Protein AF-A0A0G0FWV5-F1 (afdb_monomer_lite)

pLDDT: mean 86.41, std 12.78, range [49.19, 98.12]

Structure (mmCIF, N/CA/C/O backbone):
data_AF-A0A0G0FWV5-F1
#
_entry.id   AF-A0A0G0FWV5-F1
#
loop_
_atom_site.group_PDB
_atom_site.id
_atom_site.type_symbol
_atom_site.label_atom_id
_atom_site.label_alt_id
_atom_site.label_comp_id
_atom_site.label_asym_id
_atom_site.label_entity_id
_atom_site.label_seq_id
_atom_site.pdbx_PDB_ins_code
_atom_site.Cartn_x
_atom_site.Cartn_y
_atom_site.Cartn_z
_atom_site.occupancy
_atom_site.B_iso_or_equiv
_atom_site.auth_seq_id
_atom_site.auth_comp_id
_atom_site.auth_asym_id
_atom_site.auth_atom_id
_atom_site.pdbx_PDB_model_num
ATOM 1 N N . MET A 1 1 ? 16.077 5.417 4.817 1.00 76.12 1 MET A N 1
ATOM 2 C CA . MET A 1 1 ? 15.319 4.584 3.858 1.00 76.12 1 MET A CA 1
ATOM 3 C C . MET A 1 1 ? 16.223 4.352 2.648 1.00 76.12 1 MET A C 1
ATOM 5 O O . MET A 1 1 ? 16.945 5.290 2.329 1.00 76.12 1 MET A O 1
ATOM 9 N N . PRO A 1 2 ? 16.259 3.156 2.030 1.00 87.94 2 PRO A N 1
ATOM 10 C CA . PRO A 1 2 ? 16.968 2.950 0.762 1.00 87.94 2 PRO A CA 1
ATOM 11 C C . PRO A 1 2 ? 16.574 3.989 -0.294 1.00 87.94 2 PRO A C 1
ATOM 13 O O . PRO A 1 2 ? 15.447 4.482 -0.261 1.00 87.94 2 PRO A O 1
ATOM 16 N N . THR A 1 3 ? 17.467 4.312 -1.225 1.00 90.50 3 THR A N 1
ATOM 17 C CA . THR A 1 3 ? 17.116 5.119 -2.403 1.00 90.50 3 THR A CA 1
ATOM 18 C C . THR A 1 3 ? 16.303 4.291 -3.404 1.00 90.50 3 THR A C 1
ATOM 20 O O . THR A 1 3 ? 16.310 3.058 -3.364 1.00 90.50 3 THR A O 1
ATOM 23 N N . SER A 1 4 ? 15.618 4.959 -4.336 1.00 89.31 4 SER A N 1
ATOM 24 C CA . SER A 1 4 ? 14.924 4.296 -5.452 1.00 89.31 4 SER A CA 1
ATOM 25 C C . SER A 1 4 ? 15.873 3.426 -6.287 1.00 89.31 4 SER A C 1
ATOM 27 O O . SER A 1 4 ? 15.524 2.310 -6.669 1.00 89.31 4 SER A O 1
ATOM 29 N N . GLU A 1 5 ? 17.103 3.895 -6.507 1.00 88.06 5 GLU A N 1
ATOM 30 C CA . GLU A 1 5 ? 18.152 3.141 -7.195 1.00 88.06 5 GLU A CA 1
ATOM 31 C C . GLU A 1 5 ? 18.555 1.882 -6.420 1.00 88.06 5 GLU A C 1
ATOM 33 O O . GLU A 1 5 ? 18.586 0.797 -6.999 1.00 88.06 5 GLU A O 1
ATOM 38 N N . GLN A 1 6 ? 18.787 1.994 -5.108 1.00 91.19 6 GLN A N 1
ATOM 39 C CA . GLN A 1 6 ? 19.113 0.845 -4.258 1.00 91.19 6 GLN A CA 1
ATOM 40 C C . GLN A 1 6 ? 17.987 -0.194 -4.249 1.00 91.19 6 GLN A C 1
ATOM 42 O O . GLN A 1 6 ? 18.259 -1.391 -4.340 1.00 91.19 6 GLN A O 1
ATOM 47 N N . PHE A 1 7 ? 16.728 0.250 -4.175 1.00 91.12 7 PHE A N 1
ATOM 48 C CA . PHE A 1 7 ? 15.567 -0.635 -4.266 1.00 91.12 7 PHE A CA 1
ATOM 49 C C . PHE A 1 7 ? 15.544 -1.384 -5.603 1.00 91.12 7 PHE A C 1
ATOM 51 O O . PHE A 1 7 ? 15.464 -2.613 -5.613 1.00 91.12 7 PHE A O 1
ATOM 58 N N . ARG A 1 8 ? 15.692 -0.665 -6.724 1.00 87.44 8 ARG A N 1
ATOM 59 C CA . ARG A 1 8 ? 15.740 -1.268 -8.062 1.00 87.44 8 ARG A CA 1
ATOM 60 C C . ARG A 1 8 ? 16.871 -2.285 -8.168 1.00 87.44 8 ARG A C 1
ATOM 62 O O . ARG A 1 8 ? 16.621 -3.413 -8.569 1.00 87.44 8 ARG A O 1
ATOM 69 N N . MET A 1 9 ? 18.085 -1.921 -7.753 1.00 87.69 9 MET A N 1
ATOM 70 C CA . MET A 1 9 ? 19.244 -2.817 -7.784 1.00 87.69 9 MET A CA 1
ATOM 71 C C . MET A 1 9 ? 19.004 -4.101 -6.987 1.00 87.69 9 MET A C 1
ATOM 73 O O . MET A 1 9 ? 19.360 -5.177 -7.459 1.00 87.69 9 MET A O 1
ATOM 77 N N . ALA A 1 10 ? 18.386 -4.010 -5.808 1.00 90.69 10 ALA A N 1
ATOM 78 C CA . ALA A 1 10 ? 18.082 -5.177 -4.985 1.00 90.69 10 ALA A CA 1
ATOM 79 C C . ALA A 1 10 ? 17.046 -6.096 -5.650 1.00 90.69 10 ALA A C 1
ATOM 81 O O . ALA A 1 10 ? 17.275 -7.302 -5.748 1.00 90.69 10 ALA A O 1
ATOM 82 N N . VAL A 1 11 ? 15.942 -5.533 -6.155 1.00 90.31 11 VAL A N 1
ATOM 83 C CA . VAL A 1 11 ? 14.911 -6.289 -6.890 1.00 90.31 11 VAL A CA 1
ATOM 84 C C . VAL A 1 11 ? 15.521 -6.959 -8.120 1.00 90.31 11 VAL A C 1
ATOM 86 O O . VAL A 1 11 ? 15.323 -8.152 -8.336 1.00 90.31 11 VAL A O 1
ATOM 89 N N . SER A 1 12 ? 16.330 -6.219 -8.875 1.00 86.19 12 SER A N 1
ATOM 90 C CA . SER A 1 12 ? 17.046 -6.709 -10.046 1.00 86.19 12 SER A CA 1
ATOM 91 C C . SER A 1 12 ? 18.004 -7.853 -9.728 1.00 86.19 12 SER A C 1
ATOM 93 O O . SER A 1 12 ? 18.023 -8.877 -10.412 1.00 86.19 12 SER A O 1
ATOM 95 N N . TYR A 1 13 ? 18.794 -7.696 -8.668 1.00 88.31 13 TYR A N 1
ATOM 96 C CA . TYR A 1 13 ? 19.746 -8.702 -8.225 1.00 88.31 13 TYR A CA 1
ATOM 97 C C . TYR A 1 13 ? 19.043 -10.006 -7.837 1.00 88.31 13 TYR A C 1
ATOM 99 O O . TYR A 1 13 ? 19.461 -11.073 -8.289 1.00 88.31 13 TYR A O 1
ATOM 107 N N . LEU A 1 14 ? 17.958 -9.920 -7.062 1.00 89.69 14 LEU A N 1
ATOM 108 C CA . LEU A 1 14 ? 17.173 -11.082 -6.645 1.00 89.69 14 LEU A CA 1
ATOM 109 C C . LEU A 1 14 ? 16.495 -11.755 -7.840 1.00 89.69 14 LEU A C 1
ATOM 111 O O . LEU A 1 14 ? 16.656 -12.956 -8.022 1.00 89.69 14 LEU A O 1
ATOM 115 N N . ALA A 1 15 ? 15.832 -10.994 -8.712 1.00 85.31 15 ALA A N 1
ATOM 116 C CA . ALA A 1 15 ? 15.176 -11.542 -9.901 1.00 85.31 15 ALA A CA 1
ATOM 117 C C . ALA A 1 15 ? 16.151 -12.251 -10.860 1.00 85.31 15 ALA A C 1
ATOM 119 O O . ALA A 1 15 ? 15.773 -13.206 -11.529 1.00 85.31 15 ALA A O 1
ATOM 120 N N . SER A 1 16 ? 17.419 -11.823 -10.902 1.00 85.50 16 SER A N 1
ATOM 121 C CA . SER A 1 16 ? 18.453 -12.456 -11.737 1.00 85.50 16 SER A CA 1
ATOM 122 C C . SER A 1 16 ? 19.020 -13.771 -11.182 1.00 8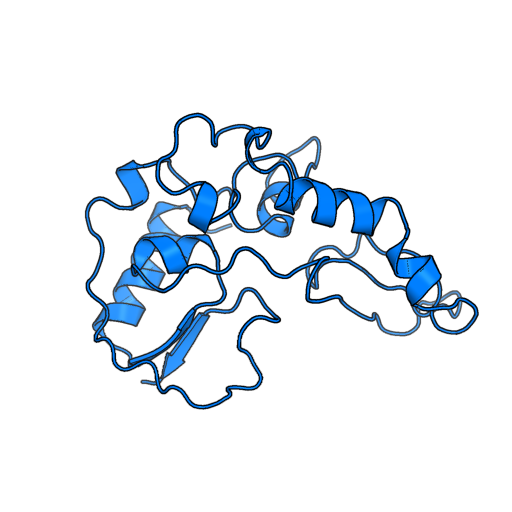5.50 16 SER A C 1
ATOM 124 O O . SER A 1 16 ? 19.740 -14.469 -11.893 1.00 85.50 16 SER A O 1
ATOM 126 N N . ARG A 1 17 ? 18.775 -14.082 -9.903 1.00 88.06 17 ARG A N 1
ATOM 127 C CA . ARG A 1 17 ? 19.438 -15.181 -9.172 1.00 88.06 17 ARG A CA 1
ATOM 128 C C . ARG A 1 17 ? 18.482 -16.128 -8.473 1.00 88.06 17 ARG A C 1
ATOM 130 O O . ARG A 1 17 ? 18.902 -17.202 -8.067 1.00 88.06 17 ARG A O 1
ATOM 137 N N . CYS A 1 18 ? 17.239 -15.714 -8.304 1.00 86.88 18 CYS A N 1
ATOM 138 C CA . CYS A 1 18 ? 16.242 -16.424 -7.537 1.00 86.88 18 CYS A CA 1
ATOM 139 C C . CYS A 1 18 ? 14.999 -16.624 -8.392 1.00 86.88 18 CYS A C 1
ATOM 141 O O . CYS A 1 18 ? 14.675 -15.816 -9.267 1.00 86.88 18 CYS A O 1
ATOM 143 N N . ARG A 1 19 ? 14.253 -17.679 -8.088 1.00 85.06 19 ARG A N 1
ATOM 144 C CA . ARG A 1 19 ? 12.916 -17.865 -8.636 1.00 85.06 19 ARG A CA 1
ATOM 145 C C . ARG A 1 19 ? 11.959 -16.878 -7.975 1.00 85.06 19 ARG A C 1
ATOM 147 O O . ARG A 1 19 ? 11.909 -16.777 -6.749 1.00 85.06 19 ARG A O 1
ATOM 154 N N . ILE A 1 20 ? 11.187 -16.165 -8.787 1.00 83.44 20 ILE A N 1
ATOM 155 C CA . ILE A 1 20 ? 10.135 -15.267 -8.310 1.00 83.44 20 ILE A CA 1
ATOM 156 C C . ILE A 1 20 ? 8.955 -16.126 -7.848 1.00 83.44 20 ILE A C 1
ATOM 158 O O . ILE A 1 20 ? 8.422 -16.908 -8.627 1.00 83.44 20 ILE A O 1
ATOM 162 N N . VAL A 1 21 ? 8.563 -15.995 -6.581 1.00 84.38 21 VAL A N 1
ATOM 163 C CA . VAL A 1 21 ? 7.434 -16.735 -5.992 1.00 84.38 21 VAL A CA 1
ATOM 164 C C . VAL A 1 21 ? 6.187 -15.853 -5.939 1.00 84.38 21 VAL A C 1
ATOM 166 O O . VAL A 1 21 ? 5.110 -16.282 -6.335 1.00 84.38 21 VAL A O 1
ATOM 169 N N . GLU A 1 22 ? 6.326 -14.608 -5.477 1.00 83.62 22 GLU A N 1
ATOM 170 C CA . GLU A 1 22 ? 5.218 -13.652 -5.401 1.00 83.62 22 GLU A CA 1
ATOM 171 C C . GLU A 1 22 ? 5.731 -12.213 -5.507 1.00 83.62 22 GLU A C 1
ATOM 173 O O . GLU A 1 22 ? 6.729 -11.843 -4.880 1.00 83.62 22 GLU A O 1
ATOM 178 N N . VAL A 1 23 ? 5.003 -11.390 -6.264 1.00 85.19 23 VAL A N 1
ATOM 179 C CA . VAL A 1 23 ? 5.287 -9.964 -6.452 1.00 85.19 23 VAL A CA 1
ATOM 180 C C . VAL A 1 23 ? 4.011 -9.175 -6.155 1.00 85.19 23 VAL A C 1
ATOM 182 O O . VAL A 1 23 ? 3.290 -8.776 -7.056 1.00 85.19 23 VAL A O 1
ATOM 185 N N . GLY A 1 24 ? 3.711 -8.958 -4.877 1.00 85.94 24 GLY A N 1
ATOM 186 C CA . GLY A 1 24 ? 2.608 -8.097 -4.426 1.00 85.94 24 GLY A CA 1
ATOM 187 C C . GLY A 1 24 ? 3.019 -6.631 -4.250 1.00 85.94 24 GLY A C 1
ATOM 188 O O . GLY A 1 24 ? 2.184 -5.752 -4.051 1.00 85.94 24 GLY A O 1
ATOM 189 N N . GLU A 1 25 ? 4.319 -6.335 -4.291 1.00 90.00 25 GLU A N 1
ATOM 190 C CA . GLU A 1 25 ? 4.841 -4.977 -4.154 1.00 90.00 25 GLU A CA 1
ATOM 191 C C . GLU A 1 25 ? 4.624 -4.168 -5.455 1.00 90.00 25 GLU A C 1
ATOM 193 O O . GLU A 1 25 ? 5.103 -4.578 -6.512 1.00 90.00 25 GLU A O 1
ATOM 198 N N . PRO A 1 26 ? 3.898 -3.032 -5.427 1.00 89.62 26 PRO A N 1
ATOM 199 C CA . PRO A 1 26 ? 3.468 -2.339 -6.647 1.00 89.62 26 PRO A CA 1
ATOM 200 C C . PRO A 1 26 ? 4.570 -1.819 -7.579 1.00 89.62 26 PRO A C 1
ATOM 202 O O . PRO A 1 26 ? 4.352 -1.763 -8.786 1.00 89.62 26 PRO A O 1
ATOM 205 N N . ILE A 1 27 ? 5.725 -1.391 -7.058 1.00 90.06 27 ILE A N 1
ATOM 206 C CA . ILE A 1 27 ? 6.815 -0.848 -7.886 1.00 90.06 27 ILE A CA 1
ATOM 207 C C . ILE A 1 27 ? 7.588 -1.983 -8.564 1.00 90.06 27 ILE A C 1
ATOM 209 O O . ILE A 1 27 ? 7.870 -1.920 -9.759 1.00 90.06 27 ILE A O 1
ATOM 213 N N . ALA A 1 28 ? 7.871 -3.052 -7.831 1.00 88.62 28 ALA A N 1
ATOM 214 C CA . ALA A 1 28 ? 8.521 -4.259 -8.304 1.00 88.62 28 ALA A CA 1
ATOM 215 C C . ALA A 1 28 ? 7.671 -5.014 -9.330 1.00 88.62 28 ALA A C 1
ATOM 217 O O . ALA A 1 28 ? 8.229 -5.542 -10.286 1.00 88.62 28 ALA A O 1
ATOM 218 N N . GLN A 1 29 ? 6.339 -5.013 -9.197 1.00 85.75 29 GLN A N 1
ATOM 219 C CA . GLN A 1 29 ? 5.445 -5.569 -10.222 1.00 85.75 29 GLN A CA 1
ATOM 220 C C . GLN A 1 29 ? 5.661 -4.915 -11.582 1.00 85.75 29 GLN A C 1
ATOM 222 O O . GLN A 1 29 ? 5.749 -5.613 -12.588 1.00 85.75 29 GLN A O 1
ATOM 227 N N . VAL A 1 30 ? 5.801 -3.586 -11.609 1.00 85.38 30 VAL A N 1
ATOM 228 C CA . VAL A 1 30 ? 6.091 -2.870 -12.854 1.00 85.38 30 VAL A CA 1
ATOM 229 C C . VAL A 1 30 ? 7.534 -3.115 -13.308 1.00 85.38 30 VAL A C 1
ATOM 231 O O . VAL A 1 30 ? 7.753 -3.371 -14.486 1.00 85.38 30 VAL A O 1
ATOM 234 N N . LEU A 1 31 ? 8.515 -3.101 -12.395 1.00 84.94 31 LEU A N 1
ATOM 235 C CA . LEU A 1 31 ? 9.930 -3.367 -12.716 1.00 84.94 31 LEU A CA 1
ATOM 236 C C . LEU A 1 31 ? 10.165 -4.732 -13.372 1.00 84.94 31 LEU A C 1
ATOM 238 O O . LEU A 1 31 ? 11.029 -4.861 -14.236 1.00 84.94 31 LEU A O 1
ATOM 242 N N . LEU A 1 32 ? 9.421 -5.740 -12.931 1.00 81.88 32 LEU A N 1
ATOM 243 C CA . LEU A 1 32 ? 9.570 -7.127 -13.356 1.00 81.88 32 LEU A CA 1
ATOM 244 C C . LEU A 1 32 ? 8.522 -7.530 -14.410 1.00 81.88 32 LEU A C 1
ATOM 246 O O . LEU A 1 32 ? 8.418 -8.702 -14.744 1.00 81.88 32 LEU A O 1
ATOM 250 N N . SER A 1 33 ? 7.738 -6.577 -14.930 1.00 76.12 33 SER A N 1
ATOM 251 C CA . SER A 1 33 ? 6.680 -6.813 -15.931 1.00 76.12 33 SER A CA 1
ATOM 252 C C . SER A 1 33 ? 5.639 -7.878 -15.541 1.00 76.12 33 SER A C 1
ATOM 254 O O . SER A 1 33 ? 5.027 -8.498 -16.409 1.00 76.12 33 SER A O 1
ATOM 256 N N . HIS A 1 34 ? 5.397 -8.091 -14.244 1.00 72.00 34 HIS A N 1
ATOM 257 C CA . HIS A 1 34 ? 4.389 -9.049 -13.782 1.00 72.00 34 HIS A CA 1
ATOM 258 C C . HIS A 1 34 ? 2.971 -8.492 -13.919 1.00 72.00 34 HIS A C 1
ATOM 260 O O . HIS A 1 34 ? 2.762 -7.282 -14.006 1.00 72.00 34 HIS A O 1
ATOM 266 N N . LYS A 1 35 ? 1.969 -9.383 -13.901 1.00 68.56 35 LYS A N 1
ATOM 267 C CA . LYS A 1 35 ? 0.553 -8.996 -13.887 1.00 68.56 35 LYS A CA 1
ATOM 268 C C . LYS A 1 35 ? 0.289 -8.103 -12.680 1.00 68.56 35 LYS A C 1
ATOM 270 O O . LYS A 1 35 ? 0.323 -8.562 -11.543 1.00 68.56 35 LYS A O 1
ATOM 275 N N . VAL A 1 36 ? 0.038 -6.826 -12.947 1.00 64.19 36 VAL A N 1
ATOM 276 C CA . VAL A 1 36 ? 0.032 -5.830 -11.885 1.00 64.19 36 VAL A CA 1
ATOM 277 C C . VAL A 1 36 ? -1.301 -5.833 -11.139 1.00 64.19 36 VAL A C 1
ATOM 279 O O . VAL A 1 36 ? -2.364 -5.593 -11.710 1.00 64.19 36 VAL A O 1
ATOM 282 N N . SER A 1 37 ? -1.217 -6.085 -9.840 1.00 69.62 37 SER A N 1
ATOM 283 C CA . SER A 1 37 ? -2.212 -5.777 -8.826 1.00 69.62 37 SER A CA 1
ATOM 284 C C . SER A 1 37 ? -1.730 -4.560 -8.034 1.00 69.62 37 SER A C 1
ATOM 286 O O . SER A 1 37 ? -0.584 -4.473 -7.598 1.00 69.62 37 SER A O 1
ATOM 288 N N . SER A 1 38 ? -2.582 -3.558 -7.865 1.00 81.81 38 SER A N 1
ATOM 289 C CA . SER A 1 38 ? -2.24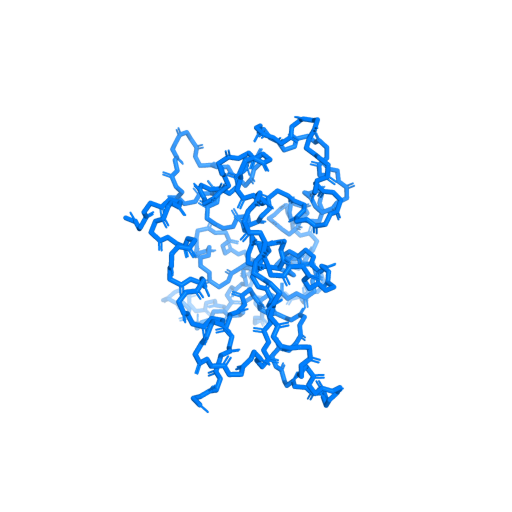3 -2.416 -7.013 1.00 81.81 38 SER A CA 1
ATOM 290 C C . SER A 1 38 ? -2.083 -2.832 -5.545 1.00 81.81 38 SER A C 1
ATOM 292 O O . SER A 1 38 ? -2.572 -3.885 -5.148 1.00 81.81 38 SER A O 1
ATOM 294 N N . CYS A 1 39 ? -1.523 -1.949 -4.714 1.00 88.00 39 CYS A N 1
ATOM 295 C CA . CYS A 1 39 ? -1.483 -2.105 -3.254 1.00 88.00 39 CYS A CA 1
ATOM 296 C C . CYS A 1 39 ? -2.852 -2.570 -2.684 1.00 88.00 39 CYS A C 1
ATOM 298 O O . CYS A 1 39 ? -3.828 -1.832 -2.842 1.00 88.00 39 CYS A O 1
ATOM 300 N N . PRO A 1 40 ? -2.949 -3.744 -2.018 1.00 89.94 40 PRO A N 1
ATOM 301 C CA . PRO A 1 40 ? -4.220 -4.282 -1.514 1.00 89.94 40 PRO A CA 1
ATOM 302 C C . PRO A 1 40 ? -4.692 -3.642 -0.200 1.00 89.94 40 PRO A C 1
ATOM 304 O O . PRO A 1 40 ? -5.834 -3.847 0.214 1.00 89.94 40 PRO A O 1
ATOM 307 N N . CYS A 1 41 ? -3.820 -2.884 0.471 1.00 92.75 41 CYS A N 1
ATOM 308 C CA . CYS A 1 41 ? -4.104 -2.284 1.772 1.00 92.75 41 CYS A CA 1
ATOM 309 C C . CYS A 1 41 ? -5.363 -1.411 1.735 1.00 92.75 41 CYS A C 1
ATOM 311 O O . CYS A 1 41 ? -5.545 -0.621 0.812 1.00 92.75 41 CYS A O 1
ATOM 313 N N . GLY A 1 42 ? -6.221 -1.546 2.743 1.00 93.12 42 GLY A N 1
ATOM 314 C CA . GLY A 1 42 ? -7.460 -0.786 2.898 1.00 93.12 42 GLY A CA 1
ATOM 315 C C . GLY A 1 42 ? -8.595 -1.171 1.947 1.00 93.12 42 GLY A C 1
ATOM 316 O O . GLY A 1 42 ? -9.694 -0.645 2.096 1.00 93.12 42 GLY A O 1
ATOM 317 N N . VAL A 1 43 ? -8.352 -2.078 0.994 1.00 92.19 43 VAL A N 1
ATOM 318 C CA . VAL A 1 43 ? -9.338 -2.502 -0.014 1.00 92.19 43 VAL A CA 1
ATOM 319 C C . VAL A 1 43 ? -9.570 -4.008 0.058 1.00 92.19 43 VAL A C 1
ATOM 321 O O . VAL A 1 43 ? -10.685 -4.453 0.307 1.00 92.19 43 VAL A O 1
ATOM 324 N N . ASN A 1 44 ? -8.507 -4.795 -0.110 1.00 90.50 44 ASN A N 1
ATOM 325 C CA . ASN A 1 44 ? -8.534 -6.258 -0.048 1.00 90.50 44 ASN A CA 1
ATOM 326 C C . ASN A 1 44 ? -7.869 -6.800 1.222 1.00 90.50 44 ASN A C 1
ATOM 328 O O . ASN A 1 44 ? -8.017 -7.978 1.536 1.00 90.50 44 ASN A O 1
ATOM 332 N N . SER A 1 45 ? -7.138 -5.957 1.953 1.00 91.31 45 SER A N 1
ATOM 333 C CA . SER A 1 45 ? -6.519 -6.325 3.219 1.00 91.31 45 SER A CA 1
ATOM 334 C C . SER A 1 45 ? -6.584 -5.219 4.263 1.00 91.31 45 SER A C 1
ATOM 336 O O . SER A 1 45 ? -6.699 -4.032 3.959 1.00 91.31 45 SER A O 1
ATOM 338 N N . LEU A 1 46 ? -6.509 -5.640 5.521 1.00 94.81 46 LEU A N 1
ATOM 339 C CA . LEU A 1 46 ? -6.495 -4.794 6.706 1.00 94.81 46 LEU A CA 1
ATOM 340 C C . LEU A 1 46 ? -5.547 -5.394 7.743 1.00 94.81 46 LEU A C 1
ATOM 342 O O . LEU A 1 46 ? -5.165 -6.564 7.656 1.00 94.81 46 LEU A O 1
ATOM 346 N N . ARG A 1 47 ? -5.181 -4.604 8.750 1.00 95.31 47 ARG A N 1
ATOM 347 C CA . ARG A 1 47 ? -4.408 -5.063 9.902 1.00 95.31 47 ARG A CA 1
ATOM 348 C C . ARG A 1 47 ? -5.233 -4.941 11.170 1.00 95.31 47 ARG A C 1
ATOM 350 O O . ARG A 1 47 ? -5.550 -3.834 11.585 1.00 95.31 47 ARG A O 1
ATOM 357 N N . ILE A 1 48 ? -5.473 -6.072 11.822 1.00 96.19 48 ILE A N 1
ATOM 358 C CA . ILE A 1 48 ? -5.927 -6.122 13.212 1.00 96.19 48 ILE A CA 1
ATOM 359 C C . ILE A 1 48 ? -4.704 -5.941 14.119 1.00 96.19 48 ILE A C 1
ATOM 361 O O . ILE A 1 48 ? -3.661 -6.573 13.907 1.00 96.19 48 ILE A O 1
ATOM 365 N N . HIS A 1 49 ? -4.796 -5.040 15.092 1.00 95.88 49 HIS A N 1
ATOM 366 C CA . HIS A 1 49 ? -3.728 -4.801 16.063 1.00 95.88 49 HIS A CA 1
ATOM 367 C C . HIS A 1 49 ? -3.942 -5.635 17.322 1.00 95.88 49 HIS A C 1
ATOM 369 O O . HIS A 1 49 ? -5.038 -6.118 17.586 1.00 95.88 49 HIS A O 1
ATOM 375 N N . SER A 1 50 ? -2.882 -5.810 18.106 1.00 95.00 50 SER A N 1
ATOM 376 C CA . SER A 1 50 ? -3.015 -6.357 19.456 1.00 95.00 50 SER A CA 1
ATOM 377 C C . SER A 1 50 ? -3.839 -5.417 20.340 1.00 95.00 50 SER A C 1
ATOM 379 O O . SER A 1 50 ? -3.935 -4.222 20.047 1.00 95.00 50 SER A O 1
ATOM 381 N N . ILE A 1 51 ? -4.369 -5.957 21.441 1.00 96.56 51 ILE A N 1
ATOM 382 C CA . ILE A 1 51 ? -5.076 -5.166 22.449 1.00 96.56 51 ILE A CA 1
ATOM 383 C C . ILE A 1 51 ? -4.201 -3.998 22.928 1.00 96.56 51 ILE A C 1
ATOM 385 O O . ILE A 1 51 ? -3.021 -4.169 23.252 1.00 96.56 51 ILE A O 1
ATOM 389 N N . THR A 1 52 ? -4.760 -2.796 22.910 1.00 94.94 52 THR A N 1
ATOM 390 C CA . THR A 1 52 ? -4.093 -1.571 23.351 1.00 94.94 52 THR A CA 1
ATOM 391 C C . THR A 1 52 ? -4.173 -1.427 24.878 1.00 94.94 52 THR A C 1
ATOM 393 O O . THR A 1 52 ? -4.978 -2.107 25.515 1.00 94.94 52 THR A O 1
ATOM 396 N N . PRO A 1 53 ? -3.356 -0.559 25.511 1.00 96.50 53 PRO A N 1
ATOM 397 C CA . PRO A 1 53 ? -3.383 -0.376 26.969 1.00 96.50 53 PRO A CA 1
ATOM 398 C C . PRO A 1 53 ? -4.741 0.061 27.541 1.00 96.50 53 PRO A C 1
ATOM 400 O O . PRO A 1 53 ? -5.036 -0.216 28.697 1.00 96.50 53 PRO A O 1
ATOM 403 N N . ASP A 1 54 ? -5.567 0.726 26.735 1.00 95.56 54 ASP A N 1
ATOM 404 C CA . ASP A 1 54 ? -6.949 1.111 27.040 1.00 95.56 54 ASP A CA 1
ATOM 405 C C . ASP A 1 54 ? -7.979 0.009 26.719 1.00 95.56 54 ASP A C 1
ATOM 407 O O . ASP A 1 54 ? -9.180 0.246 26.793 1.00 95.56 54 ASP A O 1
ATOM 411 N N . GLY A 1 55 ? -7.522 -1.201 26.385 1.00 97.12 55 GLY A N 1
ATOM 412 C CA . GLY A 1 55 ? -8.357 -2.393 26.243 1.00 97.12 55 GLY A CA 1
ATOM 413 C C . GLY A 1 55 ? -9.021 -2.581 24.878 1.00 97.12 55 GLY A C 1
ATOM 414 O O . GLY A 1 55 ? -9.823 -3.498 24.744 1.00 97.12 55 GLY A O 1
ATOM 415 N N . ARG A 1 56 ? -8.697 -1.763 23.869 1.00 97.38 56 ARG A N 1
ATOM 416 C CA . ARG A 1 56 ? -9.314 -1.821 22.530 1.00 97.38 56 ARG A CA 1
ATOM 417 C C . ARG A 1 56 ? -8.530 -2.697 21.558 1.00 97.38 56 ARG A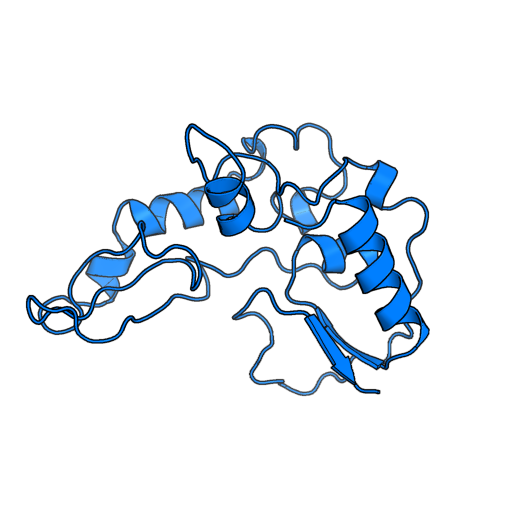 C 1
ATOM 419 O O . ARG A 1 56 ? -7.319 -2.864 21.693 1.00 97.38 56 ARG A O 1
ATOM 426 N N . VAL A 1 57 ? -9.195 -3.202 20.522 1.00 97.94 57 VAL A N 1
ATOM 427 C CA . VAL A 1 57 ? -8.576 -3.924 19.398 1.00 97.94 57 VAL A CA 1
ATOM 428 C C . VAL A 1 57 ? -8.802 -3.128 18.105 1.00 97.94 57 VAL A C 1
ATOM 430 O O . VAL A 1 57 ? -9.754 -3.395 17.369 1.00 97.94 57 VAL A O 1
ATOM 433 N N . PRO A 1 58 ? -7.956 -2.123 17.809 1.00 97.81 58 PRO A N 1
ATOM 434 C CA . PRO A 1 58 ? -8.144 -1.283 16.636 1.00 97.81 58 PRO A CA 1
ATOM 435 C C . PRO A 1 58 ? -7.697 -1.973 15.347 1.00 97.81 58 PRO A C 1
ATOM 437 O O . PRO A 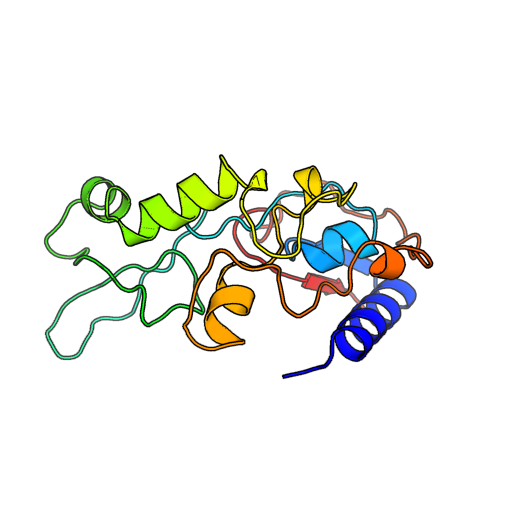1 58 ? -6.916 -2.933 15.349 1.00 97.81 58 PRO A O 1
ATOM 440 N N . VAL A 1 59 ? -8.135 -1.414 14.220 1.00 97.75 59 VAL A N 1
ATOM 441 C CA . VAL A 1 59 ? -7.798 -1.880 12.869 1.00 97.75 59 VAL A CA 1
ATOM 442 C C . VAL A 1 59 ? -7.131 -0.754 12.079 1.00 97.75 59 VAL A C 1
ATOM 444 O O . VAL A 1 59 ? -7.452 0.411 12.281 1.00 97.75 59 VAL A O 1
ATOM 447 N N . SER A 1 60 ? -6.205 -1.063 11.171 1.00 97.00 60 SER A N 1
ATOM 448 C CA . SER A 1 60 ? -5.675 -0.092 10.201 1.00 97.00 60 SER A CA 1
ATOM 449 C C . SER A 1 60 ? -5.725 -0.619 8.760 1.00 97.00 60 SER A C 1
ATOM 451 O O . SER A 1 60 ? -5.689 -1.835 8.548 1.00 97.00 60 SER A O 1
ATOM 453 N N . PRO A 1 61 ? -5.740 0.268 7.744 1.00 96.06 61 PRO A N 1
ATOM 454 C CA . PRO A 1 61 ? -5.700 -0.132 6.334 1.00 96.06 61 PRO A CA 1
ATOM 455 C C . PRO A 1 61 ? -4.418 -0.875 5.934 1.00 96.06 61 PRO A C 1
ATOM 457 O O . PRO A 1 61 ? -4.431 -1.732 5.057 1.00 96.06 61 PRO A O 1
ATOM 460 N N . CYS A 1 62 ? -3.290 -0.559 6.575 1.00 95.00 62 CYS A N 1
ATOM 461 C CA . CYS A 1 62 ? -1.983 -1.138 6.271 1.00 95.00 62 CYS A CA 1
ATOM 462 C C . CYS A 1 62 ? -1.259 -1.561 7.552 1.00 95.00 62 CYS A C 1
ATOM 464 O O . CYS A 1 62 ? -1.372 -0.894 8.582 1.00 95.00 62 CYS A O 1
ATOM 466 N N . VAL A 1 63 ? -0.449 -2.621 7.460 1.00 92.69 63 VAL A N 1
ATOM 467 C CA . VAL A 1 63 ? 0.394 -3.111 8.562 1.00 92.69 63 VAL A CA 1
ATOM 468 C C . VAL A 1 63 ? 1.400 -2.073 9.068 1.00 92.69 63 VAL A C 1
ATOM 470 O O . VAL A 1 63 ? 1.731 -2.093 10.246 1.00 92.69 63 VAL A O 1
ATOM 473 N N . PHE A 1 64 ? 1.849 -1.154 8.209 1.00 92.50 64 PHE A N 1
ATOM 474 C CA . PHE A 1 64 ? 2.838 -0.133 8.568 1.00 92.50 64 PHE A CA 1
ATOM 475 C C . PHE A 1 64 ? 2.223 1.167 9.103 1.00 92.50 64 PHE A C 1
ATOM 477 O O . PHE A 1 64 ? 2.935 1.982 9.681 1.00 92.50 64 PHE A O 1
ATOM 484 N N . LEU A 1 65 ? 0.915 1.387 8.919 1.00 92.94 65 LEU A N 1
ATOM 485 C CA . LEU A 1 65 ? 0.260 2.645 9.292 1.00 92.94 65 LEU A CA 1
ATOM 486 C C . LEU A 1 65 ? -0.426 2.539 10.646 1.00 92.94 65 LEU A C 1
ATOM 488 O O . LEU A 1 65 ? -1.650 2.525 10.765 1.00 92.94 65 LEU A O 1
ATOM 492 N N . HIS A 1 66 ? 0.403 2.477 11.679 1.00 89.31 66 HIS A N 1
ATOM 493 C CA . HIS A 1 66 ? -0.046 2.451 13.063 1.00 89.31 66 HIS A CA 1
ATOM 494 C C . HIS A 1 66 ? -0.825 3.715 13.463 1.00 89.31 66 HIS A C 1
ATOM 496 O O . HIS A 1 66 ? -1.721 3.616 14.294 1.00 89.31 66 HIS A O 1
ATOM 502 N N . ASP A 1 67 ? -0.560 4.867 12.851 1.00 88.88 67 ASP A N 1
ATOM 503 C CA . ASP A 1 67 ? -1.277 6.113 13.166 1.00 88.88 67 ASP A CA 1
ATOM 504 C C . ASP A 1 67 ? -2.637 6.222 12.447 1.00 88.88 67 ASP A C 1
ATOM 506 O O . ASP A 1 67 ? -3.443 7.084 12.773 1.00 88.88 67 ASP A O 1
ATOM 510 N N . TYR A 1 68 ? -2.932 5.304 11.516 1.00 91.44 68 TYR A N 1
ATOM 511 C CA . TYR A 1 68 ? -4.238 5.162 10.848 1.00 91.44 68 TYR A CA 1
ATOM 512 C C . TYR A 1 68 ? -5.179 4.183 11.574 1.00 91.44 68 TYR A C 1
ATOM 514 O O . TYR A 1 68 ? -6.175 3.733 11.004 1.00 91.44 68 TYR A O 1
ATOM 522 N N . ARG A 1 69 ? -4.851 3.796 12.813 1.00 95.38 69 ARG A N 1
ATOM 523 C CA . ARG A 1 69 ? -5.686 2.910 13.633 1.00 95.38 69 ARG A CA 1
ATOM 524 C C . ARG A 1 69 ? -7.055 3.545 13.904 1.00 95.38 69 ARG A C 1
ATOM 526 O O . ARG A 1 69 ? -7.134 4.708 14.291 1.00 95.38 69 ARG A O 1
ATOM 533 N N . VAL A 1 70 ? -8.117 2.765 13.736 1.00 97.06 70 VAL A N 1
ATOM 534 C CA . VAL A 1 70 ? -9.510 3.190 13.917 1.00 97.06 70 VAL A CA 1
ATOM 535 C C . VAL A 1 70 ? -10.364 2.044 14.461 1.00 97.06 70 VAL A C 1
ATOM 537 O O . VAL A 1 70 ? -10.065 0.870 14.223 1.00 97.06 70 VAL A O 1
ATOM 540 N N . GLY A 1 71 ? -11.415 2.416 15.190 1.00 97.06 71 GLY A N 1
ATOM 541 C CA . GLY A 1 71 ? -12.411 1.512 15.758 1.00 97.06 71 GLY A CA 1
ATOM 542 C C . GLY A 1 71 ? -11.898 0.615 16.887 1.00 97.06 71 GLY A C 1
ATOM 543 O O . GLY A 1 71 ? -10.730 0.676 17.285 1.00 97.06 71 GLY A O 1
ATOM 544 N N . ASP A 1 72 ? -12.796 -0.224 17.387 1.00 98.06 72 ASP A N 1
ATOM 545 C CA . ASP A 1 72 ? -12.538 -1.291 18.347 1.00 98.06 72 ASP A CA 1
ATOM 546 C C . ASP A 1 72 ? -13.337 -2.555 17.993 1.00 98.06 72 ASP A C 1
ATOM 548 O O . ASP A 1 72 ? -14.553 -2.618 18.162 1.00 98.06 72 ASP A O 1
ATOM 552 N N . LEU A 1 73 ? -12.642 -3.603 17.549 1.00 97.69 73 LEU A N 1
ATOM 553 C CA . LEU A 1 73 ? -13.262 -4.874 17.157 1.00 97.69 73 LEU A CA 1
ATOM 554 C C . LEU A 1 73 ? -13.949 -5.629 18.295 1.00 97.69 73 LEU A C 1
ATOM 556 O O . LEU A 1 73 ? -14.665 -6.591 18.027 1.00 97.69 73 LEU A O 1
ATOM 560 N N . LEU A 1 74 ? -13.712 -5.253 19.553 1.00 97.69 74 LEU A N 1
ATOM 561 C CA . LEU A 1 74 ? -14.404 -5.874 20.681 1.00 97.69 74 LEU A CA 1
ATOM 562 C C . LEU A 1 74 ? -15.828 -5.341 20.862 1.00 97.69 74 LEU A C 1
ATOM 564 O O . LEU A 1 74 ? -16.635 -5.998 21.519 1.00 97.69 74 LEU A O 1
ATOM 568 N N . THR A 1 75 ? -16.130 -4.161 20.317 1.00 97.88 75 THR A N 1
ATOM 569 C CA . THR A 1 75 ? -17.384 -3.442 20.581 1.00 97.88 75 THR A CA 1
ATOM 570 C C . THR A 1 75 ? -18.105 -2.961 19.322 1.00 97.88 75 THR A C 1
ATOM 572 O O . THR A 1 75 ? -19.302 -2.687 19.388 1.00 97.88 75 THR A O 1
ATOM 575 N N . GLU A 1 76 ? -17.424 -2.898 18.178 1.00 98.12 76 GLU A N 1
ATOM 576 C CA . GLU A 1 76 ? -17.969 -2.419 16.907 1.00 98.12 76 GLU A CA 1
ATOM 577 C C . GLU A 1 76 ? -17.986 -3.516 15.834 1.00 98.12 76 GLU A C 1
ATOM 579 O O . GLU A 1 76 ? -17.078 -4.346 15.738 1.00 98.12 76 GLU A O 1
ATOM 584 N N . ASP A 1 77 ? -18.990 -3.468 14.954 1.00 97.94 77 ASP A N 1
ATOM 585 C CA . ASP A 1 77 ? -19.016 -4.306 13.757 1.00 97.94 77 ASP A CA 1
ATOM 586 C C . ASP A 1 77 ? -17.874 -3.928 12.805 1.00 97.94 77 ASP A C 1
ATOM 588 O O . ASP A 1 77 ? -17.681 -2.758 12.458 1.00 97.94 77 ASP A O 1
ATOM 592 N N . LEU A 1 78 ? -17.157 -4.930 12.287 1.00 97.25 78 LEU A N 1
ATOM 593 C CA . LEU A 1 78 ? -16.059 -4.705 11.342 1.00 97.25 78 LEU A CA 1
ATOM 594 C C . LEU A 1 78 ? -16.505 -3.888 10.115 1.00 97.25 78 LEU A C 1
ATOM 596 O O . LEU A 1 78 ? -15.752 -3.039 9.646 1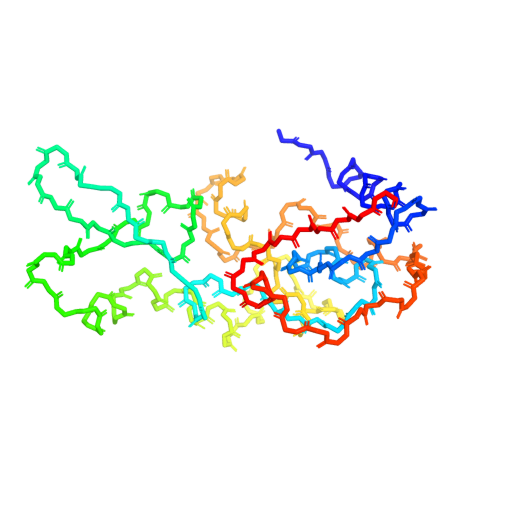.00 97.25 78 LEU A O 1
ATOM 600 N N . SER A 1 79 ? -17.722 -4.095 9.604 1.00 97.31 79 SER A N 1
ATOM 601 C CA . SER A 1 79 ? -18.259 -3.312 8.479 1.00 97.31 79 SER A CA 1
ATOM 602 C C . SER A 1 79 ? -18.363 -1.817 8.796 1.00 97.31 79 SER A C 1
ATOM 604 O O . SER A 1 79 ? -18.078 -0.996 7.924 1.00 97.31 79 SER A O 1
ATOM 606 N N . ALA A 1 80 ? -18.707 -1.458 10.035 1.00 97.88 80 ALA A N 1
ATOM 607 C CA . ALA A 1 80 ? -18.759 -0.072 10.484 1.00 97.88 80 ALA A CA 1
ATOM 608 C C . ALA A 1 80 ? -17.348 0.530 10.572 1.00 97.88 80 ALA A C 1
ATOM 610 O O . ALA A 1 80 ? -17.114 1.621 10.051 1.00 97.88 80 ALA A O 1
ATOM 611 N N . ILE A 1 81 ? -16.376 -0.217 11.112 1.00 98.00 81 ILE A N 1
ATOM 612 C CA . ILE A 1 81 ? -14.965 0.205 11.151 1.00 98.00 81 ILE A CA 1
ATOM 613 C C . ILE A 1 81 ? -14.430 0.430 9.728 1.00 98.00 81 ILE A C 1
ATOM 615 O O . ILE A 1 81 ? -13.756 1.426 9.455 1.00 98.00 81 ILE A O 1
ATOM 619 N N . LEU A 1 82 ? -14.762 -0.457 8.787 1.00 97.31 82 LEU A N 1
ATOM 620 C CA . LEU A 1 82 ? -14.356 -0.340 7.384 1.00 97.31 82 LEU A CA 1
ATOM 621 C C . LEU A 1 82 ? -15.022 0.835 6.654 1.00 97.31 82 LEU A C 1
ATOM 623 O O . LEU A 1 82 ? -14.481 1.303 5.652 1.00 97.31 82 LEU A O 1
ATOM 627 N N . ALA A 1 83 ? -16.150 1.354 7.141 1.00 97.19 83 ALA A N 1
ATOM 628 C CA . ALA A 1 83 ? -16.791 2.556 6.606 1.00 97.19 83 ALA A CA 1
ATOM 629 C C . ALA A 1 83 ? -16.139 3.868 7.094 1.00 97.19 83 ALA A C 1
ATOM 631 O O . ALA A 1 83 ? -16.540 4.949 6.667 1.00 97.19 83 ALA A O 1
ATOM 632 N N . SER A 1 84 ? -15.127 3.794 7.963 1.00 97.31 84 SER A N 1
ATOM 633 C CA . SER A 1 84 ? -14.420 4.970 8.479 1.00 97.31 84 SER A CA 1
ATOM 634 C C . SER A 1 84 ? -13.640 5.733 7.401 1.00 97.31 84 SER A C 1
ATOM 636 O O . SER A 1 84 ? -13.252 5.186 6.363 1.00 97.31 84 SER A O 1
ATOM 638 N N . ALA A 1 85 ? -13.353 7.008 7.684 1.00 96.50 85 ALA A N 1
ATOM 639 C CA . ALA A 1 85 ? -12.620 7.896 6.783 1.00 96.50 85 ALA A CA 1
ATOM 640 C C . ALA A 1 85 ? -11.235 7.342 6.398 1.00 96.50 85 ALA A C 1
ATOM 642 O O . ALA A 1 85 ? -10.809 7.486 5.257 1.00 96.50 85 ALA A O 1
ATOM 643 N N . GLN A 1 86 ? -10.557 6.658 7.322 1.00 95.56 86 GLN A N 1
ATOM 644 C CA . GLN A 1 86 ? -9.245 6.048 7.112 1.00 95.56 86 GLN A CA 1
ATOM 645 C C . GLN A 1 86 ? -9.277 4.978 6.017 1.00 95.56 86 GLN A C 1
ATOM 647 O O . GLN A 1 86 ? -8.371 4.919 5.190 1.00 95.56 86 GLN A O 1
ATOM 652 N N . PHE A 1 87 ? -10.305 4.127 5.998 1.00 96.88 87 PHE A N 1
ATOM 653 C CA . PHE A 1 87 ? -10.473 3.115 4.954 1.00 96.88 87 PHE A CA 1
ATOM 654 C C . PHE A 1 87 ? -11.042 3.711 3.664 1.00 96.88 87 PHE A C 1
ATOM 656 O O . PHE A 1 87 ? -10.673 3.274 2.573 1.00 96.88 87 PHE A O 1
ATOM 663 N N . GLU A 1 88 ? -11.896 4.730 3.773 1.00 96.69 88 GLU A N 1
ATOM 664 C CA . GLU A 1 88 ? -12.409 5.453 2.611 1.00 96.69 88 GLU A CA 1
ATOM 665 C C . GLU A 1 88 ? -11.289 6.128 1.818 1.00 96.69 88 GLU A C 1
ATOM 667 O O . GLU A 1 88 ? -11.257 6.010 0.598 1.00 96.69 88 GLU A O 1
ATOM 672 N N . ASP A 1 89 ? -10.312 6.734 2.492 1.00 94.88 89 ASP A N 1
ATOM 673 C CA . ASP A 1 89 ? -9.153 7.371 1.858 1.00 94.88 89 ASP A CA 1
ATOM 674 C C . ASP A 1 89 ? -8.367 6.380 0.970 1.00 94.88 89 ASP A C 1
ATOM 676 O O . ASP A 1 89 ? -8.012 6.672 -0.174 1.00 94.88 89 ASP A O 1
ATOM 680 N N . PHE A 1 90 ? -8.184 5.144 1.447 1.00 95.50 90 PHE A N 1
ATOM 681 C CA . PHE A 1 90 ? -7.533 4.070 0.689 1.00 95.50 90 PHE A CA 1
ATOM 682 C C . PHE A 1 90 ? -8.367 3.581 -0.499 1.00 95.50 90 PHE A C 1
ATOM 684 O O . PHE A 1 90 ? -7.820 3.371 -1.588 1.00 95.50 90 PHE A O 1
ATOM 691 N N . ARG A 1 91 ? -9.686 3.428 -0.322 1.00 95.62 91 ARG A N 1
ATOM 692 C CA . ARG A 1 91 ? -10.598 3.089 -1.426 1.00 95.62 91 ARG A CA 1
ATOM 693 C C . ARG A 1 91 ? -10.582 4.168 -2.499 1.00 95.62 91 ARG A C 1
ATOM 695 O O . ARG A 1 91 ? -10.428 3.847 -3.675 1.00 95.62 91 ARG A O 1
ATOM 702 N N . GLN A 1 92 ? -10.664 5.434 -2.103 1.00 96.06 92 GLN A N 1
ATOM 703 C CA . GLN A 1 92 ? -10.628 6.560 -3.029 1.00 96.06 92 GLN A CA 1
ATOM 704 C C . GLN A 1 92 ? -9.296 6.638 -3.762 1.00 96.06 92 GLN A C 1
ATOM 706 O O . GLN A 1 92 ? -9.294 6.793 -4.978 1.00 96.06 92 GLN A O 1
ATOM 711 N N . ARG A 1 93 ? -8.162 6.414 -3.090 1.00 94.25 93 ARG A N 1
ATOM 712 C CA . ARG A 1 93 ? -6.859 6.318 -3.769 1.00 94.25 93 ARG A CA 1
ATOM 713 C C . ARG A 1 93 ? -6.840 5.240 -4.855 1.00 94.25 93 ARG A C 1
ATOM 715 O O . ARG A 1 93 ? -6.210 5.425 -5.893 1.00 94.25 93 ARG A O 1
ATOM 722 N N . HIS A 1 94 ? -7.515 4.117 -4.628 1.00 92.62 94 HIS A N 1
ATOM 723 C CA . HIS A 1 94 ? -7.584 3.012 -5.582 1.00 92.62 94 HIS A CA 1
ATOM 724 C C . HIS A 1 94 ? -8.555 3.263 -6.752 1.00 92.62 94 HIS A C 1
ATOM 726 O O . HIS A 1 94 ? -8.341 2.714 -7.840 1.00 92.62 94 HIS A O 1
ATOM 732 N N . LEU A 1 95 ? -9.613 4.048 -6.530 1.00 93.62 95 LEU A N 1
ATOM 733 C CA . LEU A 1 95 ? -10.614 4.423 -7.536 1.00 93.62 95 LEU A CA 1
ATOM 734 C C . LEU A 1 95 ? -10.166 5.626 -8.377 1.00 93.62 95 LEU A C 1
ATOM 736 O O . LEU A 1 95 ? -10.318 5.616 -9.594 1.00 93.62 95 LEU A O 1
ATOM 740 N N . ASP A 1 96 ? -9.567 6.625 -7.735 1.00 94.50 96 ASP A N 1
ATOM 741 C CA . ASP A 1 96 ? -9.206 7.930 -8.294 1.00 94.50 96 ASP A CA 1
ATOM 742 C C . ASP A 1 96 ? -7.678 8.125 -8.303 1.00 94.50 96 ASP A C 1
ATOM 744 O O . ASP A 1 96 ? -7.119 9.153 -7.913 1.00 94.50 96 ASP A O 1
ATOM 748 N N . PHE A 1 97 ? -6.961 7.092 -8.753 1.00 93.12 97 PHE A N 1
ATOM 749 C CA . PHE A 1 97 ? -5.493 7.076 -8.780 1.00 93.12 97 PHE A CA 1
ATOM 750 C C . PHE A 1 97 ? -4.879 8.143 -9.709 1.00 93.12 97 PHE A C 1
ATOM 752 O O . PHE A 1 97 ? -3.671 8.374 -9.668 1.00 93.12 97 PHE A O 1
ATOM 759 N N . GLY A 1 98 ? -5.687 8.817 -10.535 1.00 93.81 98 GLY A N 1
ATOM 760 C CA . GLY A 1 98 ? -5.260 9.940 -11.373 1.00 93.81 98 GLY A CA 1
ATOM 761 C C . GLY A 1 98 ? -4.872 11.192 -10.580 1.00 93.81 98 GLY A C 1
ATOM 762 O O . GLY A 1 98 ? -4.084 11.999 -11.068 1.00 93.81 98 GLY A O 1
ATOM 763 N N . ARG A 1 99 ? -5.369 11.344 -9.346 1.00 94.50 99 ARG A N 1
ATOM 764 C CA . ARG A 1 99 ? -5.068 12.492 -8.469 1.00 94.50 99 ARG A CA 1
ATOM 765 C C . ARG A 1 99 ? -3.779 12.357 -7.672 1.00 94.50 99 ARG A C 1
ATOM 767 O O . ARG A 1 99 ? -3.429 13.269 -6.929 1.00 94.50 99 ARG A O 1
ATOM 774 N N . ILE A 1 100 ? -3.087 11.228 -7.791 1.00 95.50 100 ILE A N 1
ATOM 775 C CA . ILE A 1 100 ? -1.874 10.967 -7.022 1.00 95.50 100 ILE A CA 1
ATOM 776 C C . ILE A 1 100 ? -0.765 11.909 -7.496 1.00 95.50 100 ILE A C 1
ATOM 778 O O . ILE A 1 100 ? -0.335 11.873 -8.653 1.00 95.50 100 ILE A O 1
ATOM 782 N N . GLU A 1 101 ? -0.289 12.750 -6.582 1.00 94.75 101 GLU A N 1
ATOM 783 C CA . GLU A 1 101 ? 0.736 13.750 -6.857 1.00 94.75 101 GLU A CA 1
ATOM 784 C C . GLU A 1 101 ? 2.031 13.077 -7.345 1.00 94.75 101 GLU A C 1
ATOM 786 O O . GLU A 1 101 ? 2.529 12.120 -6.747 1.00 94.75 101 GLU A O 1
ATOM 791 N N . GLY A 1 102 ? 2.581 13.573 -8.457 1.00 91.81 102 GLY A N 1
ATOM 792 C CA . GLY A 1 102 ? 3.804 13.040 -9.065 1.00 91.81 102 GLY A CA 1
ATOM 793 C C . GLY A 1 102 ? 3.610 11.820 -9.976 1.00 91.81 102 GLY A C 1
ATOM 794 O O . GLY A 1 102 ? 4.603 11.284 -10.471 1.00 91.81 102 GLY A O 1
ATOM 795 N N . CYS A 1 103 ? 2.367 11.387 -10.227 1.00 92.50 103 CYS A N 1
ATOM 796 C CA . CYS A 1 103 ? 2.050 10.281 -11.143 1.00 92.50 103 CYS A CA 1
ATOM 797 C C . CYS A 1 103 ? 1.452 10.710 -12.497 1.00 92.50 103 CYS A C 1
ATOM 799 O O . CYS A 1 103 ? 1.256 9.857 -13.366 1.00 92.50 103 CYS A O 1
ATOM 801 N N . GLY A 1 104 ? 1.161 12.001 -12.692 1.00 90.19 104 GLY A N 1
ATOM 802 C CA . GLY A 1 104 ? 0.527 12.517 -13.909 1.00 90.19 104 GLY A CA 1
ATOM 803 C C . GLY A 1 104 ? 1.281 12.133 -15.189 1.00 90.19 104 GLY A C 1
ATOM 804 O O . GLY A 1 104 ? 2.496 12.293 -15.274 1.00 90.19 104 GLY A O 1
ATOM 805 N N . GLY A 1 105 ? 0.557 11.602 -16.180 1.00 87.00 105 GLY A N 1
ATOM 806 C CA . GLY A 1 105 ? 1.118 11.195 -17.475 1.00 87.00 105 GLY A CA 1
ATOM 807 C C . GLY A 1 105 ? 1.943 9.898 -17.467 1.00 87.00 105 GLY A C 1
ATOM 808 O O . GLY A 1 105 ? 2.517 9.543 -18.494 1.00 87.00 105 GLY A O 1
ATOM 809 N N . CYS A 1 106 ? 2.018 9.170 -16.347 1.00 88.38 106 CYS A N 1
ATOM 810 C CA . CYS A 1 106 ? 2.755 7.908 -16.277 1.00 88.38 106 CYS A CA 1
ATOM 811 C C . CYS A 1 106 ? 1.983 6.757 -16.947 1.00 88.38 106 CYS A C 1
ATOM 813 O O . CYS A 1 106 ? 0.892 6.395 -16.506 1.00 88.38 106 CYS A O 1
ATOM 815 N N . GLY A 1 107 ? 2.587 6.118 -17.955 1.00 86.38 107 GLY A N 1
ATOM 816 C CA . GLY A 1 107 ? 1.991 4.980 -18.673 1.00 86.38 107 GLY A CA 1
ATOM 817 C C . GLY A 1 107 ? 1.755 3.722 -17.823 1.00 86.38 107 GLY A C 1
ATOM 818 O O . GLY A 1 107 ? 0.978 2.861 -18.216 1.00 86.38 107 GLY A O 1
ATOM 819 N N . TYR A 1 108 ? 2.373 3.633 -16.642 1.00 86.81 108 TYR A N 1
ATOM 820 C CA . TYR A 1 108 ? 2.232 2.504 -15.712 1.00 86.81 108 TYR A CA 1
ATOM 821 C C . TYR A 1 108 ? 1.264 2.782 -14.554 1.00 86.81 108 TYR A C 1
ATOM 823 O O . TYR A 1 108 ? 1.146 1.973 -13.633 1.00 86.81 108 TYR A O 1
ATOM 831 N N . LEU A 1 109 ? 0.587 3.935 -14.550 1.00 89.12 109 LEU A N 1
ATOM 832 C CA . LEU A 1 109 ? -0.237 4.358 -13.419 1.00 89.12 109 LEU A CA 1
ATOM 833 C C . LEU A 1 109 ? -1.448 3.442 -13.182 1.00 89.12 109 LEU A C 1
ATOM 835 O O . LEU A 1 109 ? -1.750 3.131 -12.033 1.00 89.12 109 LEU A O 1
ATOM 839 N N . SER A 1 110 ? -2.108 2.969 -14.242 1.00 88.06 110 SER A N 1
ATOM 840 C CA . SER A 1 110 ? -3.217 2.005 -14.128 1.00 88.06 110 SER A CA 1
ATOM 841 C C . SER A 1 110 ? -2.785 0.691 -13.475 1.00 88.06 110 SER A C 1
ATOM 843 O O . SER A 1 110 ? -3.590 0.034 -12.816 1.00 88.06 110 SER A O 1
ATOM 845 N N . SER A 1 111 ? -1.505 0.352 -13.621 1.00 85.75 111 SER A N 1
ATOM 846 C CA . SER A 1 111 ? -0.874 -0.817 -13.033 1.00 85.75 111 SER A CA 1
ATOM 847 C C . SER A 1 111 ? -0.533 -0.578 -11.557 1.00 85.75 111 SER A C 1
ATOM 849 O O . SER A 1 111 ? -1.097 -1.219 -10.674 1.00 85.75 111 SER A O 1
ATOM 851 N N . CYS A 1 112 ? 0.366 0.364 -11.248 1.00 90.25 112 CYS A N 1
ATOM 852 C CA . CYS A 1 112 ? 0.875 0.522 -9.878 1.00 90.25 112 CYS A CA 1
ATOM 853 C C . CYS A 1 112 ? -0.055 1.311 -8.945 1.00 90.25 112 CYS A C 1
ATOM 855 O O . CYS A 1 112 ? 0.117 1.247 -7.726 1.00 90.25 112 CYS A O 1
ATOM 857 N N . LYS A 1 113 ? -0.990 2.096 -9.499 1.00 92.38 113 LYS A N 1
ATOM 858 C CA . LYS A 1 113 ? -1.876 3.033 -8.783 1.00 92.38 113 LYS A CA 1
ATOM 859 C C . LYS A 1 113 ? -1.137 3.923 -7.776 1.00 92.38 113 LYS A C 1
ATOM 861 O O . LYS A 1 113 ? -1.569 4.110 -6.642 1.00 92.38 113 LYS A O 1
ATOM 866 N N . GLY A 1 114 ? 0.021 4.439 -8.188 1.00 92.81 114 GLY A N 1
ATOM 867 C CA . GLY A 1 114 ? 0.864 5.326 -7.382 1.00 92.81 114 GLY A CA 1
ATOM 868 C C . GLY A 1 114 ? 1.751 4.629 -6.348 1.00 92.81 114 GLY A C 1
ATOM 869 O O . GLY A 1 114 ? 2.405 5.310 -5.560 1.00 92.81 114 GLY A O 1
ATOM 870 N N . GLY A 1 115 ? 1.814 3.297 -6.362 1.00 93.19 115 GLY A N 1
ATOM 871 C CA . GLY A 1 115 ? 2.718 2.502 -5.536 1.00 93.19 115 GLY A CA 1
ATOM 872 C C . GLY A 1 115 ? 2.205 2.237 -4.114 1.00 93.19 115 GLY A C 1
ATOM 873 O O . GLY A 1 115 ? 0.998 2.220 -3.863 1.00 93.19 115 GLY A O 1
ATOM 874 N N . CYS A 1 116 ? 3.108 1.999 -3.160 1.00 94.38 116 CYS A N 1
ATOM 875 C CA . CYS A 1 116 ? 2.741 1.739 -1.771 1.00 94.38 116 CYS A CA 1
ATOM 876 C C . CYS A 1 116 ? 2.255 3.020 -1.073 1.00 94.38 116 CYS A C 1
ATOM 878 O O . CYS A 1 116 ? 3.041 3.913 -0.752 1.00 94.38 116 CYS A O 1
ATOM 880 N N . ALA A 1 117 ? 0.957 3.073 -0.759 1.00 94.56 117 ALA A N 1
ATOM 881 C CA . ALA A 1 117 ? 0.338 4.192 -0.041 1.00 94.56 117 ALA A CA 1
ATOM 882 C C . ALA A 1 117 ? 0.991 4.457 1.328 1.00 94.56 117 ALA A C 1
ATOM 884 O O . ALA A 1 117 ? 1.181 5.606 1.717 1.00 94.56 117 ALA A O 1
ATOM 885 N N . ALA A 1 118 ? 1.391 3.398 2.042 1.00 94.56 118 ALA A N 1
ATOM 886 C CA . ALA A 1 118 ? 2.046 3.545 3.337 1.00 94.56 118 ALA A CA 1
ATOM 887 C C . ALA A 1 118 ? 3.445 4.161 3.225 1.00 94.56 118 ALA A C 1
ATOM 889 O O . ALA A 1 118 ? 3.813 4.974 4.066 1.00 94.56 118 ALA A O 1
ATOM 890 N N . ARG A 1 119 ? 4.218 3.828 2.179 1.00 94.19 119 ARG A N 1
ATOM 891 C CA . ARG A 1 119 ? 5.512 4.490 1.953 1.00 94.19 119 ARG A CA 1
ATOM 892 C C . ARG A 1 119 ? 5.328 5.956 1.605 1.00 94.19 119 ARG A C 1
ATOM 894 O O . ARG A 1 119 ? 6.053 6.770 2.157 1.00 94.19 119 ARG A O 1
ATOM 901 N N . ALA A 1 120 ? 4.363 6.281 0.743 1.00 94.12 120 ALA A N 1
ATOM 902 C CA . ALA A 1 120 ? 4.043 7.669 0.414 1.00 94.12 120 ALA A CA 1
ATOM 903 C C . ALA A 1 120 ? 3.719 8.482 1.681 1.00 94.12 120 ALA A C 1
ATOM 905 O O . ALA A 1 120 ? 4.287 9.550 1.884 1.00 94.12 120 ALA A O 1
ATOM 906 N N . TYR A 1 121 ? 2.902 7.920 2.577 1.00 94.88 121 TYR A N 1
ATOM 907 C CA . TYR A 1 121 ? 2.555 8.554 3.848 1.00 94.88 121 TYR A CA 1
ATOM 908 C C . TYR A 1 121 ? 3.748 8.725 4.799 1.00 94.88 121 TYR A C 1
ATOM 910 O O . TYR A 1 121 ? 3.892 9.771 5.421 1.00 94.88 121 TYR A O 1
ATOM 918 N N . LEU A 1 122 ? 4.601 7.704 4.928 1.00 93.62 122 LEU A N 1
ATOM 919 C CA . LEU A 1 122 ? 5.706 7.693 5.896 1.00 93.62 122 LEU A CA 1
ATOM 920 C C . LEU A 1 122 ? 6.958 8.448 5.424 1.00 93.62 122 LEU A C 1
ATOM 922 O O . LEU A 1 122 ? 7.840 8.719 6.237 1.00 93.62 122 LEU A O 1
ATOM 926 N N . ALA A 1 123 ? 7.089 8.725 4.125 1.00 92.19 123 ALA A N 1
ATOM 927 C CA . ALA A 1 123 ? 8.322 9.260 3.553 1.00 92.19 123 ALA A CA 1
ATOM 928 C C . ALA A 1 123 ? 8.531 10.756 3.807 1.00 92.19 123 ALA A C 1
ATOM 930 O O . ALA A 1 123 ? 9.672 11.186 3.969 1.00 92.19 123 ALA A O 1
ATOM 931 N N . GLU A 1 124 ? 7.461 11.550 3.822 1.00 85.12 124 GLU A N 1
ATOM 932 C CA . GLU A 1 124 ? 7.550 13.011 3.812 1.00 85.12 124 GLU A CA 1
ATOM 933 C C . GLU A 1 124 ? 6.483 13.667 4.691 1.00 85.12 124 GLU A C 1
ATOM 935 O O . GLU A 1 124 ? 5.468 13.064 5.031 1.00 85.12 124 GLU A O 1
ATOM 940 N N . GLN A 1 125 ? 6.716 14.937 5.031 1.00 88.31 125 GLN A N 1
ATOM 941 C CA . GLN A 1 125 ? 5.750 15.792 5.717 1.00 88.31 125 GLN A CA 1
ATOM 942 C C . GLN A 1 125 ? 5.276 16.930 4.787 1.00 88.31 125 GLN A C 1
ATOM 944 O O . GLN A 1 125 ? 6.081 17.440 4.003 1.00 88.31 125 GLN A O 1
ATOM 949 N N . PRO A 1 126 ? 4.001 17.361 4.856 1.00 90.25 126 PRO A N 1
ATOM 950 C CA . PRO A 1 126 ? 2.924 16.753 5.641 1.00 90.25 126 PRO A CA 1
ATOM 951 C C . PRO A 1 126 ? 2.577 15.348 5.129 1.00 90.25 126 PRO A C 1
ATOM 953 O O . PRO A 1 126 ? 2.513 15.124 3.920 1.00 90.25 126 PRO A O 1
ATOM 956 N N . ALA A 1 127 ? 2.378 14.414 6.061 1.00 92.50 127 ALA A N 1
ATOM 957 C CA . ALA A 1 127 ? 2.106 13.019 5.745 1.00 92.50 127 ALA A CA 1
ATOM 958 C C . ALA A 1 127 ? 0.800 12.881 4.951 1.00 92.50 127 ALA A C 1
ATOM 960 O O . ALA A 1 127 ? -0.255 13.373 5.356 1.00 92.50 127 ALA A O 1
ATOM 961 N N . THR A 1 128 ? 0.867 12.215 3.802 1.00 94.12 128 THR A N 1
ATOM 962 C CA . THR A 1 128 ? -0.295 11.982 2.945 1.00 94.12 128 THR A CA 1
ATOM 963 C C . THR A 1 128 ? -0.122 10.701 2.154 1.00 94.12 128 THR A C 1
ATOM 965 O O . THR A 1 128 ? 0.951 10.424 1.616 1.00 94.12 128 THR A O 1
ATOM 968 N N . ILE A 1 129 ? -1.193 9.916 2.039 1.00 94.44 129 ILE A N 1
ATOM 969 C CA . ILE A 1 129 ? -1.172 8.778 1.127 1.00 94.44 129 ILE A CA 1
ATOM 970 C C . ILE A 1 129 ? -1.209 9.243 -0.329 1.00 94.44 129 ILE A C 1
ATOM 972 O O . ILE A 1 129 ? -0.766 8.483 -1.171 1.00 94.44 129 ILE A O 1
ATOM 976 N N . TRP A 1 130 ? -1.667 10.466 -0.644 1.00 95.62 130 TRP A N 1
ATOM 977 C CA . TRP A 1 130 ? -1.937 10.988 -1.999 1.00 95.62 130 TRP A CA 1
ATOM 978 C C . TRP A 1 130 ? -0.708 11.446 -2.799 1.00 95.62 130 TRP A C 1
ATOM 980 O O . TRP A 1 130 ? -0.834 12.194 -3.765 1.00 95.62 130 TRP A O 1
ATOM 990 N N . ARG A 1 131 ? 0.474 10.931 -2.464 1.00 95.06 131 ARG A N 1
ATOM 991 C CA . ARG A 1 131 ? 1.712 11.121 -3.229 1.00 95.06 131 ARG A CA 1
ATOM 992 C C . ARG A 1 131 ? 2.162 9.830 -3.895 1.00 95.06 131 ARG A C 1
ATOM 994 O O . ARG A 1 131 ? 1.708 8.737 -3.540 1.00 95.06 131 ARG A O 1
ATOM 1001 N N . ARG A 1 132 ? 3.032 9.951 -4.895 1.00 93.75 132 ARG A N 1
ATOM 1002 C CA . ARG A 1 132 ? 3.739 8.805 -5.471 1.00 93.75 132 ARG A CA 1
ATOM 1003 C C . ARG A 1 132 ? 4.591 8.108 -4.409 1.00 93.75 132 ARG A C 1
ATOM 1005 O O . ARG A 1 132 ? 5.118 8.746 -3.502 1.00 93.75 132 ARG A O 1
ATOM 1012 N N . ASP A 1 133 ? 4.765 6.804 -4.561 1.00 94.25 133 ASP A N 1
ATOM 1013 C CA . ASP A 1 133 ? 5.738 6.039 -3.783 1.00 94.25 133 ASP A CA 1
ATOM 1014 C C . ASP A 1 133 ? 7.160 6.617 -3.963 1.00 94.25 133 ASP A C 1
ATOM 1016 O O . ASP A 1 133 ? 7.566 6.856 -5.106 1.00 94.25 133 ASP A O 1
ATOM 1020 N N . PRO A 1 134 ? 7.938 6.825 -2.882 1.00 92.88 134 PRO A N 1
ATOM 1021 C CA . PRO A 1 134 ? 9.302 7.363 -2.951 1.00 92.88 134 PRO A CA 1
ATOM 1022 C C . PRO A 1 134 ? 10.280 6.494 -3.757 1.00 92.88 134 PRO A C 1
ATOM 1024 O O . PRO A 1 134 ? 11.322 6.983 -4.192 1.00 92.88 134 PRO A O 1
ATOM 1027 N N . TYR A 1 135 ? 9.975 5.214 -3.985 1.00 92.06 135 TYR A N 1
ATOM 1028 C CA . TYR A 1 135 ? 10.780 4.348 -4.852 1.00 92.06 135 TYR A CA 1
ATOM 1029 C C . TYR A 1 135 ? 10.452 4.511 -6.342 1.00 92.06 135 TYR A C 1
ATOM 1031 O O . TYR A 1 135 ? 11.166 3.975 -7.188 1.00 92.06 135 TYR A O 1
ATOM 1039 N N . CYS A 1 136 ? 9.429 5.297 -6.690 1.00 90.12 136 CYS A N 1
ATOM 1040 C CA . CYS A 1 136 ? 9.110 5.658 -8.065 1.00 90.12 136 CYS A CA 1
ATOM 1041 C C . CYS A 1 136 ? 9.902 6.900 -8.513 1.00 90.12 136 CYS A C 1
ATOM 1043 O O . CYS A 1 136 ? 9.585 8.028 -8.136 1.00 90.12 136 CYS A O 1
ATOM 1045 N N . ASN A 1 137 ? 10.886 6.710 -9.395 1.00 78.25 137 ASN A N 1
ATOM 1046 C CA . ASN A 1 137 ? 11.629 7.791 -10.057 1.00 78.25 137 ASN A CA 1
ATOM 1047 C C . ASN A 1 137 ? 11.080 8.154 -11.460 1.00 78.25 137 ASN A C 1
ATOM 1049 O O . ASN A 1 137 ? 11.817 8.619 -12.325 1.00 78.25 137 ASN A O 1
ATOM 1053 N N . GLY A 1 138 ? 9.786 7.923 -11.714 1.00 73.62 138 GLY A N 1
ATOM 1054 C CA . GLY A 1 138 ? 9.147 8.191 -13.012 1.00 73.62 138 GLY A CA 1
ATOM 1055 C C . GLY A 1 138 ? 9.324 7.068 -14.051 1.00 73.62 138 GLY A C 1
ATOM 1056 O O . GLY A 1 138 ? 9.808 5.989 -13.719 1.00 73.62 138 GLY A O 1
ATOM 1057 N N . PRO A 1 139 ? 8.924 7.281 -15.321 1.00 61.84 139 PRO A N 1
ATOM 1058 C CA . PRO A 1 139 ? 8.919 6.234 -16.353 1.00 61.84 139 PRO A CA 1
ATOM 1059 C C . PRO A 1 139 ? 10.312 5.660 -16.675 1.00 61.84 139 PRO A C 1
ATOM 1061 O O . PRO A 1 139 ? 10.416 4.554 -17.196 1.00 61.84 139 PRO A O 1
ATOM 1064 N N . GLN A 1 140 ? 11.379 6.378 -16.310 1.00 57.12 140 GLN A N 1
ATOM 1065 C CA . GLN A 1 140 ? 12.779 5.953 -16.440 1.00 57.12 140 GLN A CA 1
ATOM 1066 C C . GLN A 1 140 ? 13.146 4.775 -15.522 1.00 57.12 140 GLN A C 1
ATOM 1068 O O . GLN A 1 140 ? 14.156 4.119 -15.743 1.00 57.12 140 GLN A O 1
ATOM 1073 N N . VAL A 1 141 ? 12.325 4.470 -14.510 1.00 57.78 141 VAL A N 1
ATOM 1074 C CA . VAL A 1 141 ? 12.508 3.299 -13.634 1.00 57.78 141 VAL A CA 1
ATOM 1075 C C . VAL A 1 141 ? 12.424 1.981 -14.419 1.00 57.78 141 VAL A C 1
ATOM 1077 O O . VAL A 1 141 ? 12.952 0.970 -13.964 1.00 57.78 141 VAL A O 1
ATOM 1080 N N . PHE A 1 142 ? 11.805 1.990 -15.603 1.00 58.25 142 PHE A N 1
ATOM 1081 C CA . PHE A 1 142 ? 11.354 0.787 -16.309 1.00 58.25 142 PHE A CA 1
ATOM 1082 C C . PHE A 1 142 ? 12.080 0.517 -17.636 1.00 58.25 142 PHE A C 1
ATOM 1084 O O . PHE A 1 142 ? 11.672 -0.371 -18.378 1.00 58.25 142 PHE A O 1
ATOM 1091 N N . THR A 1 143 ? 13.139 1.267 -17.965 1.00 51.09 143 THR A N 1
ATOM 1092 C CA . THR A 1 143 ? 13.866 1.107 -19.242 1.00 51.09 143 THR A CA 1
ATOM 1093 C C . THR A 1 143 ? 14.781 -0.119 -19.284 1.00 51.09 143 THR A C 1
ATOM 1095 O O . THR A 1 143 ? 15.106 -0.578 -20.372 1.00 51.09 143 THR A O 1
ATOM 1098 N N . ASP A 1 144 ? 15.113 -0.690 -18.121 1.00 49.19 144 ASP A N 1
ATOM 1099 C CA . ASP A 1 144 ? 15.887 -1.933 -17.984 1.00 49.19 144 ASP A CA 1
ATOM 1100 C C . ASP A 1 144 ? 15.015 -3.045 -17.377 1.00 49.19 144 ASP A C 1
ATOM 1102 O O . ASP A 1 144 ? 15.412 -3.683 -16.399 1.00 49.19 144 ASP A O 1
ATOM 1106 N N . ALA A 1 145 ? 13.781 -3.215 -17.868 1.00 52.66 145 ALA A N 1
ATOM 1107 C CA . ALA A 1 145 ? 12.903 -4.282 -17.396 1.00 52.66 145 ALA A CA 1
ATOM 1108 C C . ALA A 1 145 ? 13.648 -5.621 -17.482 1.00 52.66 145 ALA A C 1
ATOM 1110 O O . ALA A 1 145 ? 14.013 -6.091 -18.562 1.00 52.66 145 ALA A O 1
ATOM 1111 N N . LEU A 1 146 ? 13.918 -6.213 -16.321 1.00 53.53 146 LEU A N 1
ATOM 1112 C CA . LEU A 1 146 ? 14.480 -7.547 -16.265 1.00 53.53 146 LEU A CA 1
ATOM 1113 C C . LEU A 1 146 ? 13.344 -8.496 -16.586 1.00 53.53 146 LEU A C 1
ATOM 1115 O O . LEU A 1 146 ? 12.351 -8.541 -15.862 1.00 53.53 146 LEU A O 1
ATOM 1119 N N . VAL A 1 147 ? 13.502 -9.234 -17.680 1.00 53.91 147 VAL A N 1
ATOM 1120 C CA . VAL A 1 147 ? 12.675 -10.400 -17.965 1.00 53.91 147 VAL A CA 1
ATOM 1121 C C . VAL A 1 147 ? 12.968 -11.395 -16.846 1.00 53.91 147 VAL A C 1
ATOM 1123 O O . VAL A 1 147 ? 13.989 -12.084 -16.860 1.00 53.91 147 VAL A O 1
ATOM 1126 N N . GLY A 1 148 ? 12.133 -11.383 -15.807 1.00 52.81 148 GLY A N 1
ATOM 1127 C CA . GLY A 1 148 ? 12.115 -12.460 -14.832 1.00 52.81 148 GLY A CA 1
ATOM 1128 C C . GLY A 1 148 ? 11.829 -13.756 -15.580 1.00 52.81 148 GLY A C 1
ATOM 1129 O O . GLY A 1 148 ? 11.050 -13.764 -16.529 1.00 52.81 148 GLY A O 1
ATOM 1130 N N . ASN A 1 149 ? 12.473 -14.856 -15.193 1.00 53.09 149 ASN A N 1
ATOM 1131 C CA . ASN A 1 149 ? 12.032 -16.157 -15.684 1.00 53.09 149 ASN A CA 1
ATOM 1132 C C . ASN A 1 149 ? 10.573 -16.345 -15.243 1.00 53.09 149 ASN A C 1
ATOM 1134 O O . ASN A 1 149 ? 10.308 -16.353 -14.039 1.00 53.09 149 ASN A O 1
ATOM 1138 N N . ASP A 1 150 ? 9.663 -16.492 -16.209 1.00 52.47 150 ASP A N 1
ATOM 1139 C CA . ASP A 1 150 ? 8.193 -16.553 -16.079 1.00 52.47 150 ASP A CA 1
ATOM 1140 C C . ASP A 1 150 ? 7.651 -17.755 -15.271 1.00 52.47 150 ASP A C 1
ATOM 1142 O O . ASP A 1 150 ? 6.504 -18.167 -15.417 1.00 52.47 150 ASP A O 1
ATOM 1146 N N . ASN A 1 151 ? 8.434 -18.329 -14.363 1.00 52.00 151 ASN A N 1
ATOM 1147 C CA . ASN A 1 151 ? 8.037 -19.487 -13.569 1.00 52.00 151 ASN A CA 1
ATOM 1148 C C . ASN A 1 151 ? 7.242 -19.075 -12.319 1.00 52.00 151 ASN A C 1
ATOM 1150 O O . ASN A 1 151 ? 7.549 -19.524 -11.210 1.00 52.00 151 ASN A O 1
ATOM 1154 N N . LEU A 1 152 ? 6.236 -18.208 -12.481 1.00 57.31 152 LEU A N 1
ATOM 1155 C CA . LEU A 1 152 ? 5.215 -18.052 -11.450 1.00 57.31 152 LEU A CA 1
ATOM 1156 C C . LEU A 1 152 ? 4.353 -19.312 -11.452 1.00 57.31 152 LEU A C 1
ATOM 1158 O O . LEU A 1 152 ? 3.578 -19.538 -12.377 1.00 57.31 152 LEU A O 1
ATOM 1162 N N . GLU A 1 153 ? 4.468 -20.119 -10.402 1.00 55.25 153 GLU A N 1
ATOM 1163 C CA . GLU A 1 153 ? 3.514 -21.198 -10.169 1.00 55.25 153 GLU A CA 1
ATOM 1164 C C . GLU A 1 153 ? 2.111 -20.592 -9.955 1.00 55.25 153 GLU A C 1
ATOM 1166 O O . GLU A 1 153 ? 1.919 -19.592 -9.244 1.00 55.25 153 GLU A O 1
ATOM 1171 N N . GLU A 1 154 ? 1.119 -21.180 -10.629 1.00 55.09 154 GLU A N 1
ATOM 1172 C CA . GLU A 1 154 ? -0.297 -20.804 -10.522 1.00 55.09 154 GLU A CA 1
ATOM 1173 C C . GLU A 1 154 ? -0.917 -21.204 -9.176 1.00 55.09 154 GLU A C 1
ATOM 1175 O O . GLU A 1 154 ? -2.056 -20.830 -8.893 1.00 55.09 154 GLU A O 1
ATOM 1180 N N . ASP A 1 155 ? -0.165 -21.908 -8.328 1.00 56.66 155 ASP A N 1
ATOM 1181 C CA . ASP A 1 155 ? -0.630 -22.363 -7.028 1.00 56.66 155 ASP A CA 1
ATOM 1182 C C . ASP A 1 155 ? -1.147 -21.194 -6.181 1.00 56.66 155 ASP A C 1
ATOM 1184 O O . ASP A 1 155 ? -0.602 -20.083 -6.174 1.00 56.66 155 ASP A O 1
ATOM 1188 N N . SER A 1 156 ? -2.243 -21.440 -5.460 1.00 56.50 156 SER A N 1
ATOM 1189 C CA . SER A 1 156 ? -2.872 -20.467 -4.570 1.00 56.50 156 SER A CA 1
ATOM 1190 C C . SER A 1 156 ? -1.981 -20.211 -3.351 1.00 56.50 156 SER A C 1
ATOM 1192 O O . SER A 1 156 ? -2.202 -20.744 -2.261 1.00 56.50 156 SER A O 1
ATOM 1194 N N . LEU A 1 157 ? -0.933 -19.413 -3.534 1.00 68.25 157 LEU A N 1
ATOM 1195 C CA . LEU A 1 157 ? -0.047 -19.003 -2.459 1.00 68.25 157 LEU A CA 1
ATOM 1196 C C . LEU A 1 157 ? -0.830 -18.137 -1.475 1.00 68.25 157 LEU A C 1
ATOM 1198 O O . LEU A 1 157 ? -1.462 -17.156 -1.866 1.00 68.25 157 LEU A O 1
ATOM 1202 N N . VAL A 1 158 ? -0.732 -18.467 -0.183 1.00 67.00 158 VAL A N 1
ATOM 1203 C CA . VAL A 1 158 ? -1.403 -17.744 0.913 1.00 67.00 158 VAL A CA 1
ATOM 1204 C C . VAL A 1 158 ? -1.147 -16.237 0.830 1.00 67.00 158 VAL A C 1
ATOM 1206 O O . VAL A 1 158 ? -2.023 -15.460 1.179 1.00 67.00 158 VAL A O 1
ATOM 1209 N N . HIS A 1 159 ? 0.025 -15.829 0.325 1.00 73.44 159 HIS A N 1
ATOM 1210 C CA . HIS A 1 159 ? 0.493 -14.443 0.229 1.00 73.44 159 HIS A CA 1
ATOM 1211 C C . HIS A 1 159 ? 0.035 -13.645 -0.991 1.00 73.44 159 HIS A C 1
ATOM 1213 O O . HIS A 1 159 ? 0.281 -12.438 -1.038 1.00 73.44 159 HIS A O 1
ATOM 1219 N N . ARG A 1 160 ? -0.687 -14.259 -1.931 1.00 77.12 160 ARG A N 1
ATOM 1220 C CA . ARG A 1 160 ? -1.085 -13.578 -3.161 1.00 77.12 160 ARG A CA 1
ATOM 1221 C C . ARG A 1 160 ? -2.242 -12.607 -2.930 1.00 77.12 160 ARG A C 1
ATOM 1223 O O . ARG A 1 160 ? -3.291 -12.969 -2.404 1.00 77.12 160 ARG A O 1
ATOM 1230 N N . GLY A 1 161 ? -2.045 -11.351 -3.330 1.00 74.75 161 GLY A N 1
ATOM 1231 C CA . GLY A 1 161 ? -3.093 -10.322 -3.360 1.00 74.75 161 GLY A CA 1
ATOM 1232 C C . GLY A 1 161 ? -3.526 -9.728 -2.011 1.00 74.75 161 GLY A C 1
ATOM 1233 O O . GLY A 1 161 ? -4.419 -8.883 -2.008 1.00 74.75 161 GLY A O 1
ATOM 1234 N N . TYR A 1 162 ? -2.915 -10.110 -0.879 1.00 78.50 162 TYR A N 1
ATOM 1235 C CA . TYR A 1 162 ? -3.282 -9.563 0.440 1.00 78.50 162 TYR A CA 1
ATOM 1236 C C . TYR A 1 162 ? -2.195 -8.691 1.098 1.00 78.50 162 TYR A C 1
ATOM 1238 O O . TYR A 1 162 ? -2.524 -7.802 1.886 1.00 78.50 162 TYR A O 1
ATOM 1246 N N . LEU A 1 163 ? -0.911 -8.854 0.758 1.00 84.19 163 LEU A N 1
ATOM 1247 C CA . LEU A 1 163 ? 0.170 -7.972 1.225 1.00 84.19 163 LEU A CA 1
ATOM 1248 C C . LEU A 1 163 ? 1.039 -7.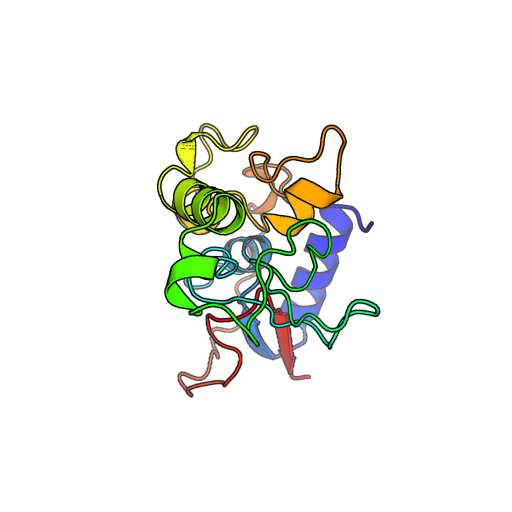470 0.075 1.00 84.19 163 LEU A C 1
ATOM 1250 O O . LEU A 1 163 ? 1.222 -8.135 -0.937 1.00 84.19 163 LEU A O 1
ATOM 1254 N N . CYS A 1 164 ? 1.638 -6.296 0.283 1.00 86.69 164 CYS A N 1
ATOM 1255 C CA . CYS A 1 164 ? 2.677 -5.758 -0.592 1.00 86.69 164 CYS A CA 1
ATOM 1256 C C . CYS A 1 164 ? 4.012 -6.491 -0.359 1.00 86.69 164 CYS A C 1
ATOM 1258 O O . CYS A 1 164 ? 4.928 -5.920 0.236 1.00 86.69 164 CYS A O 1
ATOM 1260 N N . THR A 1 165 ? 4.109 -7.762 -0.752 1.00 87.25 165 THR A N 1
ATOM 1261 C CA . THR A 1 165 ? 5.288 -8.615 -0.515 1.00 87.25 165 THR A CA 1
ATOM 1262 C C . THR A 1 165 ? 6.122 -8.847 -1.767 1.00 87.25 165 THR A C 1
ATOM 1264 O O . THR A 1 165 ? 5.616 -8.824 -2.884 1.00 87.25 165 THR A O 1
ATOM 1267 N N . LEU A 1 166 ? 7.408 -9.124 -1.558 1.00 88.25 166 LEU A N 1
ATOM 1268 C CA . LEU A 1 166 ? 8.297 -9.712 -2.553 1.00 88.25 166 LEU A CA 1
ATOM 1269 C C . LEU A 1 166 ? 8.843 -11.011 -1.981 1.00 88.25 166 LEU A C 1
ATOM 1271 O O . LEU A 1 166 ? 9.489 -10.988 -0.934 1.00 88.25 166 LEU A O 1
ATOM 1275 N N . ILE A 1 167 ? 8.553 -12.127 -2.642 1.00 88.06 167 ILE A N 1
ATOM 1276 C CA . ILE A 1 167 ? 8.989 -13.453 -2.213 1.00 88.06 167 ILE A CA 1
ATOM 1277 C C . ILE A 1 167 ? 9.813 -14.063 -3.338 1.00 88.06 167 ILE A C 1
ATOM 1279 O O . ILE A 1 167 ? 9.343 -14.207 -4.467 1.00 88.06 167 ILE A O 1
ATOM 1283 N N . PHE A 1 168 ? 11.045 -14.428 -2.999 1.00 86.56 168 PHE A N 1
ATOM 1284 C CA . PHE A 1 168 ? 11.992 -15.091 -3.881 1.00 86.56 168 PHE A CA 1
ATOM 1285 C C . PHE A 1 168 ? 12.425 -16.409 -3.238 1.00 86.56 168 PHE A C 1
ATOM 1287 O O . PHE A 1 168 ? 12.636 -16.462 -2.025 1.00 86.56 168 PHE A O 1
ATOM 1294 N N . ALA A 1 169 ? 12.567 -17.454 -4.046 1.00 86.44 169 ALA A N 1
ATOM 1295 C CA . ALA A 1 169 ? 13.165 -18.721 -3.643 1.00 86.44 169 ALA A CA 1
ATOM 1296 C C . ALA A 1 169 ? 14.580 -18.832 -4.240 1.00 86.44 169 ALA A C 1
ATOM 1298 O O . ALA A 1 169 ? 14.750 -18.457 -5.405 1.00 86.44 169 ALA A O 1
ATOM 1299 N N . PRO A 1 170 ? 15.579 -19.292 -3.463 1.00 87.00 170 PRO A N 1
ATOM 1300 C CA . PRO A 1 170 ? 16.945 -19.476 -3.950 1.00 87.00 170 PRO A CA 1
ATOM 1301 C C . PRO A 1 170 ? 17.027 -20.489 -5.095 1.00 87.00 170 PRO A C 1
ATOM 1303 O O . PRO A 1 170 ? 16.149 -21.381 -5.174 1.00 87.00 170 PRO A O 1
#

Foldseek 3Di:
DDALVRVLVVLVVQLVPWAWAAALFLLSCLLQVHQFDEALFLPVEKDFDPQDPVGFTWIASAPLPPVRTFDGPVPDDPVVRSPDPRSVLVVCLLVVLCQQAPCHPAPCCPRHSLTDLSQQQPVDPPGGSSYHRSSDPTPVSHPPRDNRPPPHDPDPDPPYSHHNDTDTHD

Radius of gyration: 16.83 Å; chains: 1; bounding box: 39×39×46 Å

Sequence (170 aa):
MPTSEQFRMAVSYLASRCRIVEVGEPIAQVLLSHKVSSCPCGVNSLRIHSITPDGRVPVSPCVFLHDYRVGDLLTEDLSAILASAQFEDFRQRHLDFGRIEGCGGCGYLSSCKGGCAARAYLAEQPATIWRRDPYCNGPQVFTDALVGNDNLEEDSLVHRGYLCTLIFAP

Secondary structure (DSSP, 8-state):
---HHHHHHHHHHHHTTSEEEEE--HHHHHHTT-------BTTTB-EEPPPPTTS---EESSTT-GGG-B--TTTS-HHHHHTSHHHHHHHHHHH-GGG-BT-TT-TTHHHHTTS-HHHHHHHSSS--TTB--TT---GGGGTT----------S--TTTTTS--EEEE-